Protein AF-A0A650CWE9-F1 (afdb_monomer_lite)

Radius of gyration: 13.64 Å; chains: 1; bounding box: 25×28×42 Å

Foldseek 3Di:
DDDDPDDQVVQLVVLLVVVCVVCVPPPVVCNVLLVQLVVCLVVLCVVCVVPPDRSNRSSVVSSVVSVVVVVVVD

Sequence (74 aa):
MGRTQPSYTYSLQREIEKLERILSRASPHLLPILERAKGKIRYFQNASYDEDLSPSELLFLALLSELAEECKNG

Secondary structure (DSSP, 8-state):
-PPPPPPHHHHHHHHHHHHHHHHHHH-GGGHHHHHHHHHHHHHHHHHTTTS---HHHHHHHHHHHHHHHHHHH-

pLDDT: mean 90.41, std 11.19, range [48.03, 98.25]

Organism: Acidianus ambivalens (NCBI:txid2283)

Structure (mmCIF, N/CA/C/O backbone):
data_AF-A0A650CWE9-F1
#
_entry.id   AF-A0A650CWE9-F1
#
loop_
_atom_site.group_PDB
_atom_site.id
_atom_site.type_symbol
_atom_site.label_atom_id
_atom_site.label_alt_id
_atom_site.label_comp_id
_atom_site.label_asym_id
_atom_site.label_entity_id
_atom_site.label_seq_id
_atom_site.pdbx_PDB_ins_code
_atom_site.Cartn_x
_atom_site.Cartn_y
_atom_site.Cartn_z
_atom_site.occupancy
_atom_site.B_iso_or_equiv
_atom_site.auth_seq_id
_atom_site.auth_comp_id
_atom_site.auth_asym_id
_atom_site.auth_atom_id
_atom_site.pdbx_PDB_model_nu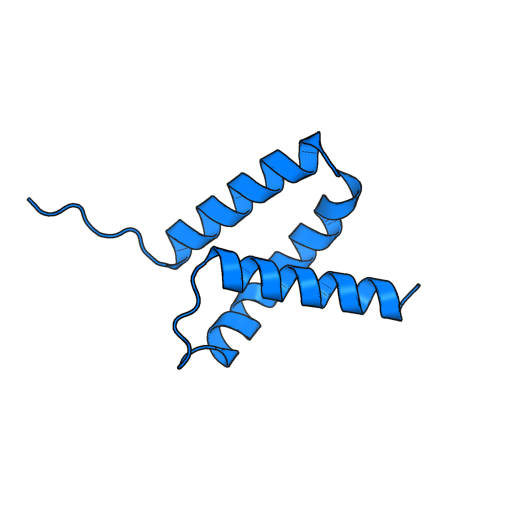m
ATOM 1 N N . MET 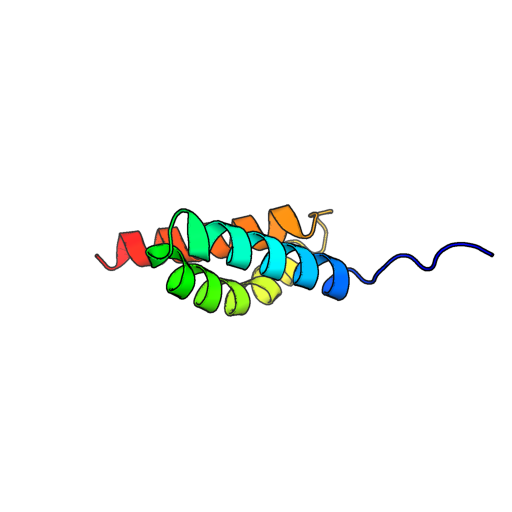A 1 1 ? 14.026 16.825 -26.740 1.00 48.03 1 MET A N 1
ATOM 2 C CA . MET A 1 1 ? 14.643 16.187 -25.556 1.00 48.03 1 MET A CA 1
ATOM 3 C C . MET A 1 1 ? 13.534 15.487 -24.789 1.00 48.03 1 MET A C 1
ATOM 5 O O . MET A 1 1 ? 12.636 16.162 -24.301 1.00 48.03 1 MET A O 1
ATOM 9 N N . GLY A 1 2 ? 13.499 14.152 -24.837 1.00 55.31 2 GLY A N 1
ATOM 10 C CA . GLY A 1 2 ? 12.420 13.354 -24.250 1.00 55.31 2 GLY A CA 1
ATOM 11 C C . GLY A 1 2 ? 12.418 13.482 -22.730 1.00 55.31 2 GLY A C 1
ATOM 12 O O . GLY A 1 2 ? 13.475 13.429 -22.109 1.00 55.31 2 GLY A O 1
ATOM 13 N N . ARG A 1 3 ? 11.241 13.701 -22.137 1.00 53.16 3 ARG A N 1
ATOM 14 C CA . ARG A 1 3 ? 11.072 13.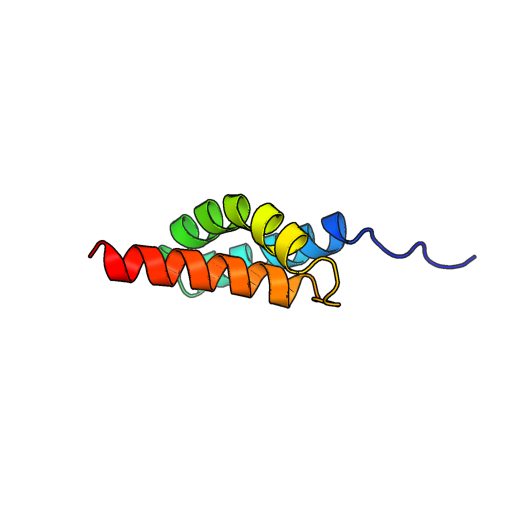692 -20.681 1.00 53.16 3 ARG A CA 1
ATOM 15 C C . ARG A 1 3 ? 11.492 12.314 -20.170 1.00 53.16 3 ARG A C 1
ATOM 17 O O . ARG A 1 3 ? 10.880 11.324 -20.558 1.00 53.16 3 ARG A O 1
ATOM 24 N N . THR A 1 4 ? 12.526 12.254 -19.338 1.00 58.88 4 THR A N 1
ATOM 25 C CA . THR A 1 4 ? 12.927 11.031 -18.639 1.00 58.88 4 THR A CA 1
ATOM 26 C C . THR A 1 4 ? 11.709 10.497 -17.893 1.00 58.88 4 THR A C 1
ATOM 28 O O . THR A 1 4 ? 11.122 11.227 -17.088 1.00 58.88 4 THR A O 1
ATOM 31 N N . GLN A 1 5 ? 11.280 9.270 -18.198 1.00 59.50 5 GLN A N 1
ATOM 32 C CA . GLN A 1 5 ? 10.193 8.651 -17.448 1.00 59.50 5 GLN A CA 1
ATOM 33 C C . GLN A 1 5 ? 10.618 8.547 -15.975 1.00 59.50 5 GLN A C 1
ATOM 35 O O . GLN A 1 5 ? 11.746 8.127 -15.698 1.00 59.50 5 GLN A O 1
ATOM 40 N N . PRO A 1 6 ? 9.763 8.966 -15.028 1.00 70.06 6 PRO A N 1
ATOM 41 C CA . PRO A 1 6 ? 10.052 8.778 -13.617 1.00 70.06 6 PRO A CA 1
ATOM 42 C C . PRO A 1 6 ? 10.227 7.288 -13.319 1.00 70.06 6 PRO A C 1
ATOM 44 O O . PRO A 1 6 ? 9.505 6.452 -13.862 1.00 70.06 6 PRO A O 1
ATOM 47 N N . SER A 1 7 ? 11.185 6.956 -12.452 1.00 83.19 7 SER A N 1
ATOM 48 C CA . SER A 1 7 ? 11.382 5.572 -12.026 1.00 83.19 7 SER A CA 1
ATOM 49 C C . SER A 1 7 ? 10.122 5.041 -11.339 1.00 83.19 7 SER A C 1
ATOM 51 O O . SER A 1 7 ? 9.378 5.794 -10.705 1.00 83.19 7 SER A O 1
ATOM 53 N N . TYR A 1 8 ? 9.897 3.731 -11.429 1.00 82.81 8 TYR A N 1
ATOM 54 C CA . TYR A 1 8 ? 8.767 3.070 -10.773 1.00 82.81 8 TYR A CA 1
ATOM 55 C C . TYR A 1 8 ? 8.707 3.402 -9.272 1.00 82.81 8 TYR A C 1
ATOM 57 O O . TYR A 1 8 ? 7.660 3.776 -8.751 1.00 82.81 8 TYR A O 1
ATOM 65 N N . THR A 1 9 ? 9.864 3.387 -8.602 1.00 85.62 9 THR A N 1
ATOM 66 C CA . THR A 1 9 ? 10.022 3.782 -7.195 1.00 85.62 9 THR A CA 1
ATOM 67 C C . THR A 1 9 ? 9.549 5.209 -6.925 1.00 85.62 9 THR A C 1
ATOM 69 O O . THR A 1 9 ? 8.880 5.459 -5.927 1.00 85.62 9 THR A O 1
ATOM 72 N N . TYR A 1 10 ? 9.870 6.154 -7.810 1.00 90.06 10 TYR A N 1
ATOM 73 C CA . TYR A 1 10 ? 9.447 7.542 -7.652 1.00 90.06 10 TYR A CA 1
ATOM 74 C C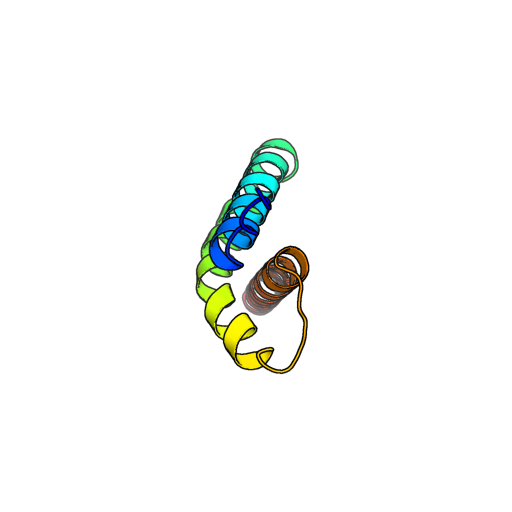 . TYR A 1 10 ? 7.935 7.708 -7.838 1.00 90.06 10 TYR A C 1
ATOM 76 O O . TYR A 1 10 ? 7.287 8.441 -7.091 1.00 90.06 10 TYR A O 1
ATOM 84 N N . SER A 1 11 ? 7.367 7.009 -8.821 1.00 92.00 11 SER A N 1
ATOM 85 C CA . SER A 1 11 ? 5.923 7.001 -9.063 1.00 92.00 11 SER A CA 1
ATOM 86 C C . SER A 1 11 ? 5.162 6.397 -7.879 1.00 92.00 11 SER A C 1
ATOM 88 O O . SER A 1 11 ? 4.176 6.974 -7.429 1.00 92.00 11 SER A O 1
ATOM 90 N N . LEU A 1 12 ? 5.669 5.304 -7.304 1.00 93.12 12 LEU A N 1
ATOM 91 C CA . LEU A 1 12 ? 5.121 4.700 -6.092 1.00 93.12 12 LEU A CA 1
ATOM 92 C C . LEU A 1 12 ? 5.174 5.650 -4.892 1.00 93.12 12 LEU A C 1
ATOM 94 O O . LEU A 1 12 ? 4.173 5.819 -4.201 1.00 93.12 12 LEU A O 1
ATOM 98 N N . GLN A 1 13 ? 6.309 6.317 -4.677 1.00 94.69 13 GLN A N 1
ATOM 99 C CA . GLN A 1 13 ? 6.457 7.295 -3.599 1.00 94.69 13 GLN A CA 1
ATOM 100 C C . GLN A 1 13 ? 5.410 8.416 -3.702 1.00 94.69 13 GLN A C 1
ATOM 102 O O . GLN A 1 13 ? 4.794 8.790 -2.705 1.00 94.69 13 GLN A O 1
ATOM 107 N N . ARG A 1 14 ? 5.141 8.914 -4.916 1.00 95.56 14 ARG A N 1
ATOM 108 C CA . ARG A 1 14 ? 4.093 9.922 -5.135 1.00 95.56 14 ARG A CA 1
ATOM 109 C C . ARG A 1 14 ? 2.696 9.410 -4.804 1.00 95.56 14 ARG A C 1
ATOM 111 O O . ARG A 1 14 ? 1.903 10.168 -4.242 1.00 95.56 14 ARG A O 1
ATOM 118 N N . GLU A 1 15 ? 2.379 8.168 -5.159 1.00 96.44 15 GLU A N 1
ATOM 119 C CA . GLU A 1 15 ? 1.080 7.571 -4.832 1.00 96.44 15 GLU A CA 1
ATOM 120 C C . GLU A 1 15 ? 0.918 7.379 -3.318 1.00 96.44 15 GLU A C 1
ATOM 122 O O . GLU A 1 15 ? -0.142 7.700 -2.779 1.00 96.44 15 GLU A O 1
ATOM 127 N N . ILE A 1 16 ? 1.985 6.989 -2.611 1.00 96.75 16 ILE A N 1
ATOM 128 C CA . ILE A 1 16 ? 2.008 6.919 -1.142 1.00 96.75 16 ILE A CA 1
ATOM 129 C C . ILE A 1 16 ? 1.717 8.295 -0.529 1.00 96.75 16 ILE A C 1
ATOM 131 O O . ILE A 1 16 ? 0.786 8.431 0.259 1.00 96.75 16 ILE A O 1
ATOM 135 N N . GLU A 1 17 ? 2.453 9.338 -0.923 1.00 97.75 17 GLU A N 1
ATOM 136 C CA . GLU A 1 17 ? 2.271 10.702 -0.396 1.00 97.75 17 GLU A CA 1
ATOM 137 C C . GLU A 1 17 ? 0.888 11.283 -0.712 1.00 97.75 17 GLU A C 1
ATOM 139 O O . GLU A 1 17 ? 0.308 12.062 0.051 1.00 97.75 17 GLU A O 1
ATOM 144 N N . LYS A 1 18 ? 0.352 10.961 -1.890 1.00 97.50 18 LYS A N 1
ATOM 145 C CA . LYS A 1 18 ? -1.007 11.335 -2.280 1.00 97.50 18 LYS A CA 1
ATOM 146 C C . LYS A 1 18 ? -2.024 10.659 -1.366 1.00 97.50 18 LYS A C 1
ATOM 148 O O . LYS A 1 18 ? -2.903 11.351 -0.852 1.00 97.50 18 LYS A O 1
ATOM 153 N N . LEU A 1 19 ? -1.892 9.356 -1.136 1.00 97.38 19 LEU A N 1
ATOM 154 C CA . LEU A 1 19 ? -2.806 8.618 -0.277 1.00 97.38 19 LEU A CA 1
ATOM 155 C C . LEU A 1 19 ? -2.706 9.067 1.184 1.00 97.38 19 LEU A C 1
ATOM 157 O O . LEU A 1 19 ? -3.731 9.308 1.811 1.00 97.38 19 LEU A O 1
ATOM 161 N N . GLU A 1 20 ? -1.501 9.290 1.702 1.00 97.88 20 GLU A N 1
ATOM 162 C CA . GLU A 1 20 ? -1.268 9.798 3.058 1.00 97.88 20 GLU A CA 1
ATOM 163 C C . GLU A 1 20 ? -1.964 11.154 3.292 1.00 97.88 20 GLU A C 1
ATOM 165 O O . GLU A 1 20 ? -2.662 11.359 4.291 1.00 97.88 20 GLU A O 1
ATOM 170 N N . ARG A 1 21 ? -1.881 12.073 2.318 1.00 98.25 21 ARG A N 1
ATOM 171 C CA . ARG A 1 21 ? -2.600 13.362 2.352 1.00 98.25 21 ARG A CA 1
ATOM 172 C C . ARG A 1 21 ? -4.121 13.221 2.310 1.00 98.25 21 ARG A C 1
ATOM 174 O O . ARG A 1 21 ? -4.819 14.065 2.866 1.00 98.25 21 ARG A O 1
ATOM 181 N N . ILE A 1 22 ? -4.644 12.203 1.632 1.00 97.75 22 ILE A N 1
ATOM 182 C CA . ILE A 1 22 ? -6.086 11.925 1.602 1.00 97.75 22 ILE A CA 1
ATOM 183 C C . ILE A 1 22 ? -6.523 11.326 2.942 1.00 97.75 22 ILE A C 1
ATOM 185 O O . ILE A 1 22 ? -7.463 11.829 3.558 1.00 97.75 22 ILE A O 1
ATOM 189 N N . LEU A 1 23 ? -5.816 10.305 3.432 1.00 97.44 23 LEU A N 1
ATOM 190 C CA . LEU A 1 23 ? -6.141 9.607 4.677 1.00 97.44 23 LEU A CA 1
ATOM 191 C C . LEU A 1 23 ? -6.050 10.526 5.892 1.00 97.44 23 LEU A C 1
ATOM 193 O O . LEU A 1 23 ? -6.963 10.532 6.709 1.00 97.44 23 LEU A O 1
ATOM 197 N N . SER A 1 24 ? -5.030 11.378 5.974 1.00 97.88 24 SER A N 1
ATOM 198 C CA . SER A 1 24 ? -4.917 12.379 7.047 1.00 97.88 24 SER A CA 1
ATOM 199 C C . SER A 1 24 ? -6.120 13.325 7.153 1.00 97.88 24 SER A C 1
ATOM 201 O O . SER A 1 24 ? -6.354 13.880 8.223 1.00 97.88 24 SER A O 1
ATOM 203 N N . ARG A 1 25 ? -6.905 13.500 6.081 1.00 98.00 25 ARG A N 1
ATOM 204 C CA . ARG A 1 25 ? -8.114 14.340 6.069 1.00 98.00 25 ARG A CA 1
ATOM 205 C C . ARG A 1 25 ? -9.398 13.531 6.232 1.00 98.00 25 ARG A C 1
ATOM 207 O O . ARG A 1 25 ? -10.305 13.974 6.923 1.00 98.00 25 ARG A O 1
ATOM 214 N N . ALA A 1 26 ? -9.489 12.381 5.566 1.00 97.75 26 ALA A N 1
ATOM 215 C CA . ALA A 1 26 ? -10.728 11.615 5.451 1.00 97.75 26 ALA A CA 1
ATOM 216 C C . ALA A 1 26 ? -10.811 10.433 6.425 1.00 97.75 26 ALA A C 1
ATOM 218 O O . ALA A 1 26 ? -11.901 10.049 6.843 1.00 97.75 26 ALA A O 1
ATOM 219 N N . SER A 1 27 ? -9.684 9.809 6.768 1.00 96.38 27 SER A N 1
ATOM 220 C CA . SER A 1 27 ? -9.639 8.596 7.597 1.00 96.38 27 SER A CA 1
ATOM 221 C C . SER A 1 27 ? -8.285 8.446 8.314 1.00 96.38 27 SER A C 1
ATOM 223 O O . SER A 1 27 ? -7.511 7.545 7.986 1.00 96.38 27 SER A O 1
ATOM 225 N N . PRO A 1 28 ? -7.974 9.303 9.311 1.00 96.62 28 PRO A N 1
ATOM 226 C CA . PRO A 1 28 ? -6.662 9.306 9.970 1.00 96.62 28 PRO A CA 1
ATOM 227 C C . PRO A 1 28 ? -6.321 7.987 10.676 1.00 96.62 28 PRO A C 1
ATOM 229 O O . PRO A 1 28 ? -5.154 7.631 10.798 1.00 96.62 28 PRO A O 1
ATOM 232 N N . HIS A 1 29 ? -7.341 7.232 11.093 1.00 94.50 29 HIS A N 1
ATOM 233 C CA . HIS A 1 29 ? -7.194 5.911 11.707 1.00 94.50 29 HIS A CA 1
ATOM 234 C C . HIS A 1 29 ? -6.584 4.858 10.762 1.00 94.50 29 HIS A C 1
ATOM 236 O O . HIS A 1 29 ? -6.108 3.834 11.237 1.00 94.50 29 HIS A O 1
ATOM 242 N N . LEU A 1 30 ? -6.553 5.108 9.446 1.00 96.12 30 LEU A N 1
ATOM 243 C CA . LEU A 1 30 ? -5.896 4.237 8.465 1.00 96.12 30 LEU A CA 1
ATOM 244 C C . LEU A 1 30 ? -4.408 4.566 8.263 1.00 96.12 30 LEU A C 1
ATOM 246 O O . LEU A 1 30 ? -3.709 3.803 7.602 1.00 96.12 30 LEU A O 1
ATOM 250 N N . LEU A 1 31 ? -3.890 5.668 8.822 1.00 97.12 31 LEU A N 1
ATOM 251 C CA . LEU A 1 31 ? -2.470 6.027 8.691 1.00 97.12 31 LEU A CA 1
ATOM 252 C C . LEU A 1 31 ? -1.517 4.968 9.278 1.00 97.12 31 LEU A C 1
ATOM 254 O O . LEU A 1 31 ? -0.534 4.651 8.609 1.00 97.12 31 LEU A O 1
ATOM 258 N N . PRO A 1 32 ? -1.789 4.355 10.452 1.00 96.56 32 PRO A N 1
ATOM 259 C CA . PRO A 1 32 ? -0.963 3.256 10.953 1.00 96.56 32 PRO A CA 1
ATOM 260 C C . PRO A 1 32 ? -0.956 2.043 10.014 1.00 96.56 32 PRO A C 1
ATOM 262 O O . PRO A 1 32 ? 0.079 1.409 9.835 1.00 96.56 32 PRO A O 1
ATOM 265 N N . ILE A 1 33 ? -2.094 1.749 9.376 1.00 96.56 33 ILE A N 1
ATOM 266 C CA . ILE A 1 33 ? -2.230 0.656 8.404 1.00 96.56 33 ILE A CA 1
ATOM 267 C C . ILE A 1 33 ? -1.408 0.963 7.149 1.00 96.56 33 ILE A C 1
ATOM 269 O O . ILE A 1 33 ? -0.670 0.104 6.672 1.00 96.56 33 ILE A O 1
ATOM 273 N N . LEU A 1 34 ? -1.476 2.201 6.647 1.00 97.19 34 LEU A N 1
ATOM 274 C CA . LEU A 1 34 ? -0.648 2.653 5.529 1.00 97.19 34 LEU A CA 1
ATOM 275 C C . LEU A 1 34 ? 0.846 2.525 5.845 1.00 97.19 34 LEU A C 1
ATOM 277 O O . LEU A 1 34 ? 1.604 2.079 4.989 1.00 97.19 34 LEU A O 1
ATOM 281 N N . GLU A 1 35 ? 1.274 2.879 7.057 1.00 96.56 35 GLU A N 1
ATOM 282 C CA . GLU A 1 35 ? 2.681 2.772 7.452 1.00 96.56 35 GLU A CA 1
ATOM 283 C C . GLU A 1 35 ? 3.175 1.321 7.442 1.00 96.56 35 GLU A C 1
ATOM 285 O O . GLU A 1 35 ? 4.231 1.033 6.879 1.00 96.56 35 GLU A O 1
ATOM 290 N N . ARG A 1 36 ? 2.382 0.379 7.966 1.00 96.12 36 ARG A N 1
ATOM 291 C CA . ARG A 1 36 ? 2.719 -1.050 7.879 1.00 96.12 36 ARG A CA 1
ATOM 292 C C . ARG A 1 36 ? 2.698 -1.558 6.436 1.00 96.12 36 ARG A C 1
ATOM 294 O O . ARG A 1 36 ? 3.599 -2.293 6.031 1.00 96.12 36 ARG A O 1
ATOM 301 N N . ALA A 1 37 ? 1.749 -1.086 5.626 1.00 96.75 37 ALA A N 1
ATOM 302 C CA . ALA A 1 37 ? 1.618 -1.477 4.225 1.00 96.75 37 ALA A CA 1
ATOM 303 C C . ALA A 1 37 ? 2.859 -1.096 3.408 1.00 96.75 37 ALA A C 1
ATOM 305 O O . ALA A 1 37 ? 3.284 -1.875 2.554 1.00 96.75 37 ALA A O 1
ATOM 306 N N . LYS A 1 38 ? 3.509 0.041 3.706 1.00 94.88 38 LYS A N 1
ATOM 307 C CA . LYS A 1 38 ? 4.786 0.428 3.074 1.00 94.88 38 LYS A CA 1
ATOM 308 C C . LYS A 1 38 ? 5.844 -0.677 3.196 1.00 94.88 38 LYS A C 1
ATOM 310 O O . LYS A 1 38 ? 6.572 -0.930 2.237 1.00 94.88 38 LYS A O 1
ATOM 315 N N . GLY A 1 39 ? 5.881 -1.389 4.326 1.00 93.69 39 GLY A N 1
ATOM 316 C CA . GLY A 1 39 ? 6.776 -2.528 4.554 1.00 93.69 39 GLY A CA 1
ATOM 317 C C . GLY A 1 39 ? 6.481 -3.750 3.675 1.00 93.69 39 GLY A C 1
ATOM 318 O O . GLY A 1 39 ? 7.375 -4.562 3.433 1.00 93.69 39 GLY A O 1
ATOM 319 N N . LYS A 1 40 ? 5.255 -3.868 3.147 1.00 93.75 40 LYS A N 1
ATOM 320 C CA . LYS A 1 40 ? 4.814 -4.999 2.318 1.00 93.75 40 LYS A CA 1
ATOM 321 C C . LYS A 1 40 ? 4.946 -4.794 0.817 1.00 93.75 40 LYS A C 1
ATOM 323 O O . LYS A 1 40 ? 4.988 -5.771 0.072 1.00 93.75 40 LYS A O 1
ATOM 328 N N . ILE A 1 41 ? 5.072 -3.548 0.372 1.00 93.00 41 ILE A N 1
ATOM 329 C CA . ILE A 1 41 ? 5.173 -3.181 -1.047 1.00 93.00 41 ILE A CA 1
ATOM 330 C C . ILE A 1 41 ? 6.213 -4.034 -1.778 1.00 93.00 41 ILE A C 1
ATOM 332 O O . ILE A 1 41 ? 5.922 -4.578 -2.837 1.00 93.00 41 ILE A O 1
ATOM 336 N N . ARG A 1 42 ? 7.418 -4.189 -1.215 1.00 88.88 42 ARG A N 1
ATOM 337 C CA . ARG A 1 42 ? 8.499 -4.932 -1.879 1.00 88.88 42 ARG A CA 1
ATOM 338 C C . ARG A 1 42 ? 8.170 -6.414 -2.067 1.00 88.88 42 ARG A C 1
ATOM 340 O O . ARG A 1 42 ? 8.585 -7.004 -3.057 1.00 88.88 42 ARG A O 1
ATOM 347 N N . TYR A 1 43 ? 7.424 -7.009 -1.137 1.00 92.31 43 TYR A N 1
ATOM 348 C CA . TYR A 1 43 ? 6.994 -8.401 -1.257 1.00 92.31 43 TYR A CA 1
ATOM 349 C C . TYR A 1 43 ? 6.024 -8.565 -2.421 1.00 92.31 43 TYR A C 1
ATOM 351 O O . TYR A 1 43 ? 6.227 -9.447 -3.250 1.00 92.31 43 TYR A O 1
ATOM 359 N N . PHE A 1 44 ? 5.030 -7.679 -2.526 1.00 92.69 44 PHE A N 1
ATOM 360 C CA . PHE A 1 44 ? 4.089 -7.704 -3.643 1.00 92.69 44 PHE A CA 1
ATOM 361 C C . PHE A 1 44 ? 4.763 -7.371 -4.970 1.00 92.69 44 PHE A C 1
ATOM 363 O O . PHE A 1 44 ? 4.494 -8.053 -5.944 1.00 92.69 44 PHE A O 1
ATOM 370 N N . GLN A 1 45 ? 5.710 -6.430 -4.992 1.00 90.69 45 GLN A N 1
ATOM 371 C CA . GLN A 1 45 ? 6.451 -6.072 -6.201 1.00 90.69 45 GLN A CA 1
ATOM 372 C C . GLN A 1 45 ? 7.250 -7.260 -6.747 1.00 90.69 45 GLN A C 1
ATOM 374 O O . GLN A 1 45 ? 7.319 -7.464 -7.953 1.00 90.69 45 GLN A O 1
ATOM 379 N N . ASN A 1 46 ? 7.858 -8.044 -5.854 1.00 91.19 46 ASN A N 1
ATOM 380 C CA . ASN A 1 46 ? 8.581 -9.252 -6.236 1.00 91.19 46 ASN A CA 1
ATOM 381 C C . ASN A 1 46 ? 7.622 -10.375 -6.658 1.00 91.19 46 ASN A C 1
ATOM 383 O O . ASN A 1 46 ? 7.914 -11.101 -7.601 1.00 91.19 46 ASN A O 1
ATOM 387 N N . ALA A 1 47 ? 6.497 -10.534 -5.954 1.00 92.19 47 ALA A N 1
ATOM 388 C CA . ALA A 1 47 ? 5.503 -11.563 -6.256 1.00 92.19 47 ALA A CA 1
ATOM 389 C C . ALA A 1 47 ? 4.754 -11.295 -7.570 1.00 92.19 47 ALA A C 1
ATOM 391 O O . ALA A 1 47 ? 4.310 -12.234 -8.218 1.00 92.19 47 ALA A O 1
ATOM 392 N N . SER A 1 48 ? 4.631 -10.027 -7.957 1.00 89.81 48 SER A N 1
ATOM 393 C CA . SER A 1 48 ? 3.985 -9.570 -9.183 1.00 89.81 48 SER A CA 1
ATOM 394 C C . SER A 1 48 ? 5.004 -9.191 -10.262 1.00 89.81 48 SER A C 1
ATOM 396 O O . SER A 1 48 ? 4.703 -8.342 -11.086 1.00 89.81 48 SER A O 1
ATOM 398 N N . TYR A 1 49 ? 6.232 -9.722 -10.228 1.00 82.56 49 TYR A N 1
ATOM 399 C CA . TYR A 1 49 ? 7.303 -9.280 -11.135 1.00 82.56 49 TYR A CA 1
ATOM 400 C C . TYR A 1 49 ? 6.946 -9.463 -12.618 1.00 82.56 49 TYR A C 1
ATOM 402 O O . TYR A 1 49 ? 7.259 -8.598 -13.433 1.00 82.56 49 TYR A O 1
ATOM 410 N N . ASP A 1 50 ? 6.269 -10.566 -12.942 1.00 90.19 50 ASP A N 1
ATOM 411 C CA . ASP A 1 50 ? 5.799 -10.869 -14.298 1.00 90.19 50 ASP A CA 1
ATOM 412 C C . ASP A 1 50 ? 4.455 -10.189 -14.630 1.00 90.19 50 ASP A C 1
ATOM 414 O O . ASP A 1 50 ? 3.987 -10.259 -15.765 1.00 90.19 50 ASP A O 1
ATOM 418 N N . GLU A 1 51 ? 3.846 -9.510 -13.654 1.00 89.38 51 GLU A N 1
ATOM 419 C CA . GLU A 1 51 ? 2.578 -8.800 -13.793 1.00 89.38 51 GLU A CA 1
ATOM 420 C C . GLU A 1 51 ? 2.843 -7.293 -13.932 1.00 89.38 51 GLU A C 1
ATOM 422 O O . GLU A 1 51 ? 3.563 -6.688 -13.135 1.00 89.38 51 GLU A O 1
ATOM 427 N N . ASP A 1 52 ? 2.233 -6.645 -14.925 1.00 84.50 52 ASP A N 1
ATOM 428 C CA . ASP A 1 52 ? 2.393 -5.201 -15.138 1.00 84.50 52 ASP A CA 1
ATOM 429 C C . ASP A 1 52 ? 1.495 -4.401 -14.179 1.00 84.50 52 ASP A C 1
ATOM 431 O O . ASP A 1 52 ? 0.479 -3.825 -14.569 1.00 84.50 52 ASP A O 1
ATOM 435 N N . LEU A 1 53 ? 1.839 -4.415 -12.887 1.00 90.44 53 LEU A N 1
ATOM 436 C CA . LEU A 1 53 ? 1.119 -3.650 -11.873 1.00 90.44 53 LEU A CA 1
ATOM 437 C C . LEU A 1 53 ? 1.569 -2.194 -11.853 1.00 90.44 53 LEU A C 1
ATOM 439 O O . LEU A 1 53 ? 2.737 -1.866 -11.607 1.00 90.44 53 LEU A O 1
ATOM 443 N N . SER A 1 54 ? 0.601 -1.292 -11.963 1.00 93.06 54 SER A N 1
ATOM 444 C CA . SER A 1 54 ? 0.819 0.120 -11.695 1.00 93.06 54 SER A CA 1
ATOM 445 C C . SER A 1 54 ? 1.206 0.356 -10.223 1.00 93.06 54 SER A C 1
ATOM 447 O O . SER A 1 54 ? 0.832 -0.409 -9.327 1.00 93.06 54 SER A O 1
ATOM 449 N N . PRO A 1 55 ? 1.909 1.461 -9.915 1.00 93.19 55 PRO A N 1
ATOM 450 C CA . PRO A 1 55 ? 2.259 1.795 -8.535 1.00 93.19 55 PRO A CA 1
ATOM 451 C C . PRO A 1 55 ? 1.052 1.914 -7.588 1.00 93.19 55 PRO A C 1
ATOM 453 O O . PRO A 1 55 ? 1.162 1.584 -6.408 1.00 93.19 55 PRO A O 1
ATOM 456 N N . SER A 1 56 ? -0.102 2.369 -8.091 1.00 94.75 56 SER A N 1
ATOM 457 C CA . SER A 1 56 ? -1.336 2.461 -7.302 1.00 94.75 56 SER A CA 1
ATOM 458 C C . SER A 1 56 ? -1.898 1.078 -6.966 1.00 94.75 56 SER A C 1
ATOM 460 O O . SER A 1 56 ? -2.307 0.856 -5.829 1.00 94.75 56 SER A O 1
ATOM 462 N N . GLU A 1 57 ? -1.885 0.139 -7.916 1.00 95.38 57 GLU A N 1
ATOM 463 C CA . GLU A 1 57 ? -2.328 -1.243 -7.678 1.00 95.38 57 GLU A CA 1
ATOM 464 C C . GLU A 1 57 ? -1.441 -1.933 -6.647 1.00 95.38 57 GLU A C 1
ATOM 466 O O . GLU A 1 57 ? -1.948 -2.539 -5.704 1.00 95.38 57 GLU A O 1
ATOM 471 N N . LEU A 1 58 ? -0.122 -1.761 -6.760 1.00 95.12 58 LEU A N 1
ATOM 472 C CA . LEU A 1 58 ? 0.830 -2.305 -5.798 1.00 95.12 58 LEU A CA 1
ATOM 473 C C . LEU A 1 58 ?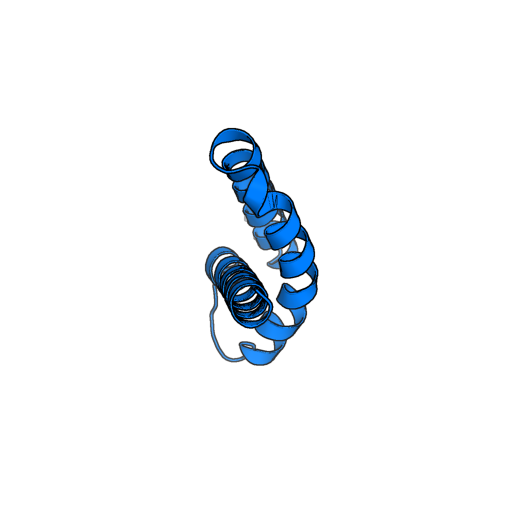 0.592 -1.762 -4.378 1.00 95.12 58 LEU A C 1
ATOM 475 O O . LEU A 1 58 ? 0.588 -2.518 -3.404 1.00 95.12 58 LEU A O 1
ATOM 479 N N . LEU A 1 59 ? 0.359 -0.452 -4.258 1.00 96.31 59 LEU A N 1
ATOM 480 C CA . LEU A 1 59 ? 0.032 0.188 -2.985 1.00 96.31 59 LEU A CA 1
ATOM 481 C C . LEU A 1 59 ? -1.284 -0.346 -2.401 1.00 96.31 59 LEU A C 1
ATOM 483 O O . LEU A 1 59 ? -1.361 -0.615 -1.201 1.00 96.31 59 LEU A O 1
ATOM 487 N N . PHE A 1 60 ? -2.312 -0.534 -3.232 1.00 95.94 60 PHE A N 1
ATOM 488 C CA . PHE A 1 60 ? -3.594 -1.068 -2.777 1.00 95.94 60 PHE A CA 1
ATOM 489 C C . PHE A 1 60 ? -3.517 -2.536 -2.363 1.00 95.94 60 PHE A C 1
ATOM 491 O O . PHE A 1 60 ? -4.117 -2.889 -1.352 1.00 95.94 60 PHE A O 1
ATOM 498 N N . LEU A 1 61 ? -2.743 -3.374 -3.056 1.00 96.06 61 LEU A N 1
ATOM 499 C CA . LEU A 1 61 ? -2.497 -4.753 -2.621 1.00 96.06 61 LEU A CA 1
ATOM 500 C C . LEU A 1 61 ? -1.838 -4.797 -1.239 1.00 96.06 61 LEU A C 1
ATOM 502 O O . LEU A 1 61 ? -2.282 -5.542 -0.363 1.00 96.06 61 LEU A O 1
ATOM 506 N N . ALA A 1 62 ? -0.828 -3.953 -1.016 1.00 96.56 62 ALA A N 1
ATOM 507 C CA . ALA A 1 62 ? -0.165 -3.858 0.278 1.00 96.56 62 ALA A CA 1
ATOM 508 C C . ALA A 1 62 ? -1.130 -3.415 1.394 1.00 96.56 62 ALA A C 1
ATOM 510 O O . ALA A 1 62 ? -1.132 -3.998 2.478 1.00 96.56 62 ALA A O 1
ATOM 511 N N . LEU A 1 63 ? -1.994 -2.434 1.120 1.00 96.75 63 LEU A N 1
ATOM 512 C CA . LEU A 1 63 ? -3.017 -1.973 2.065 1.00 96.75 63 LEU A CA 1
ATOM 513 C C . LEU A 1 63 ? -4.078 -3.027 2.363 1.00 96.75 63 LEU A C 1
ATOM 515 O O . LEU A 1 63 ? -4.434 -3.218 3.522 1.00 96.75 63 LEU A O 1
ATOM 519 N N . LEU A 1 64 ? -4.581 -3.717 1.338 1.00 96.31 64 LEU A N 1
ATOM 520 C CA . LEU A 1 64 ? -5.557 -4.792 1.503 1.00 96.31 64 LEU A CA 1
ATOM 521 C C . LEU A 1 64 ? -4.986 -5.928 2.354 1.00 96.31 64 LEU A C 1
ATOM 523 O O . LEU A 1 64 ? -5.693 -6.468 3.201 1.00 96.31 64 LEU A O 1
ATOM 527 N N . SER A 1 65 ? -3.704 -6.254 2.172 1.00 96.56 65 SER A N 1
ATOM 528 C CA . SER A 1 65 ? -3.013 -7.244 2.999 1.00 96.56 65 SER A CA 1
ATOM 529 C C . SER A 1 65 ? -2.971 -6.843 4.474 1.00 96.56 65 SER A C 1
ATOM 531 O O . SER A 1 65 ? -3.284 -7.666 5.331 1.00 96.56 65 SER A O 1
ATOM 533 N N . GLU A 1 66 ? -2.628 -5.590 4.780 1.00 96.06 66 GLU A N 1
ATOM 534 C CA . GLU A 1 66 ? -2.616 -5.084 6.158 1.00 96.06 66 GLU A CA 1
ATOM 535 C C . GLU A 1 66 ? -4.008 -5.013 6.781 1.00 96.06 66 GLU A C 1
ATOM 537 O O . GLU A 1 66 ? -4.182 -5.382 7.939 1.00 96.06 66 GLU A O 1
ATOM 542 N N . LEU A 1 67 ? -5.011 -4.571 6.020 1.00 95.31 67 LEU A N 1
ATOM 543 C CA . LEU A 1 67 ? -6.400 -4.549 6.479 1.00 95.31 67 LEU A CA 1
ATOM 544 C C . LEU A 1 67 ? -6.894 -5.961 6.802 1.00 95.31 67 LEU A C 1
ATOM 546 O O . LEU A 1 67 ? -7.520 -6.176 7.835 1.00 95.31 67 LEU A O 1
ATOM 550 N N . ALA A 1 68 ? -6.583 -6.935 5.944 1.00 95.62 68 ALA A N 1
ATOM 551 C CA . ALA A 1 68 ? -6.955 -8.325 6.168 1.00 95.62 68 ALA A CA 1
ATOM 552 C C . ALA A 1 68 ? -6.270 -8.925 7.406 1.00 95.62 68 ALA A C 1
ATOM 554 O O . ALA A 1 68 ? -6.872 -9.753 8.086 1.00 95.62 68 ALA A O 1
ATOM 555 N N . GLU A 1 69 ? -5.030 -8.533 7.707 1.00 93.75 69 GLU A N 1
ATOM 556 C CA . GLU A 1 69 ? -4.346 -8.942 8.938 1.00 93.75 69 GLU A CA 1
ATOM 557 C C . GLU A 1 69 ? -4.939 -8.283 10.181 1.00 93.75 69 GLU A C 1
ATOM 559 O O . GLU A 1 69 ? -5.172 -8.975 11.169 1.00 93.75 69 GLU A O 1
ATOM 564 N N . GLU A 1 70 ? -5.257 -6.989 10.122 1.00 91.62 70 GLU A N 1
ATOM 565 C CA . GLU A 1 70 ? -5.944 -6.289 11.211 1.00 91.62 70 GLU A CA 1
ATOM 566 C C . GLU A 1 70 ? -7.281 -6.975 11.538 1.00 91.62 70 GLU A C 1
ATOM 568 O O . GLU A 1 70 ? -7.553 -7.286 12.693 1.00 91.62 70 GLU A O 1
ATOM 573 N N . CYS A 1 71 ? -8.075 -7.314 10.515 1.00 91.31 71 CYS A N 1
ATOM 574 C CA . CYS A 1 71 ? -9.351 -8.012 10.687 1.00 91.31 71 CYS A CA 1
ATOM 575 C C . CYS A 1 71 ? -9.223 -9.451 11.211 1.00 91.31 71 CYS A C 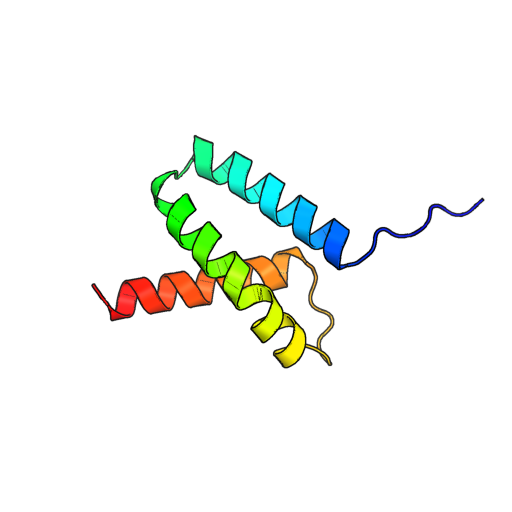1
ATOM 577 O O . CYS A 1 71 ? -10.203 -9.987 11.715 1.00 91.31 71 CYS A O 1
ATOM 579 N N . LYS A 1 72 ? -8.066 -10.106 11.060 1.00 90.25 72 LYS A N 1
ATOM 580 C CA . LYS A 1 72 ? -7.823 -11.445 11.629 1.00 90.25 72 LYS A CA 1
ATOM 581 C C . LYS A 1 72 ? -7.396 -11.393 13.095 1.00 90.25 72 LYS A C 1
ATOM 583 O O . LYS A 1 72 ? -7.532 -12.399 13.785 1.00 90.25 72 LYS A O 1
ATOM 588 N N . ASN A 1 73 ? -6.838 -10.265 13.530 1.00 81.50 73 ASN A N 1
ATOM 589 C CA . ASN A 1 73 ? -6.260 -10.087 14.860 1.00 81.50 73 ASN A CA 1
ATOM 590 C C . ASN A 1 73 ? -7.193 -9.358 15.846 1.00 81.50 73 ASN A C 1
ATOM 592 O O . ASN A 1 73 ? -6.867 -9.306 17.032 1.00 81.50 73 ASN A O 1
ATOM 596 N N . GLY A 1 74 ? -8.300 -8.780 15.367 1.00 65.69 74 GLY A N 1
ATOM 597 C CA . GLY A 1 74 ? -9.355 -8.157 16.178 1.00 65.69 74 GLY A CA 1
ATOM 598 C C . GLY A 1 74 ? -10.515 -9.101 16.450 1.00 65.69 74 GLY A C 1
ATOM 599 O O . GLY A 1 74 ? -11.041 -9.045 17.583 1.00 65.69 74 GLY A O 1
#